Protein AF-A0A7S9HER9-F1 (afdb_monomer)

Mean predicted aligned error: 5.23 Å

Organism: NCBI:txid72407

Solvent-accessible surface area (backbone atoms only — not comparable to full-atom values): 2753 Å² total; per-residue (Å²): 135,58,72,68,57,55,52,52,53,51,54,51,51,53,58,52,58,75,71,65,51,94,83,43,65,67,55,52,49,52,53,53,53,50,51,53,51,53,52,54,56,63,76,75,110

Secondary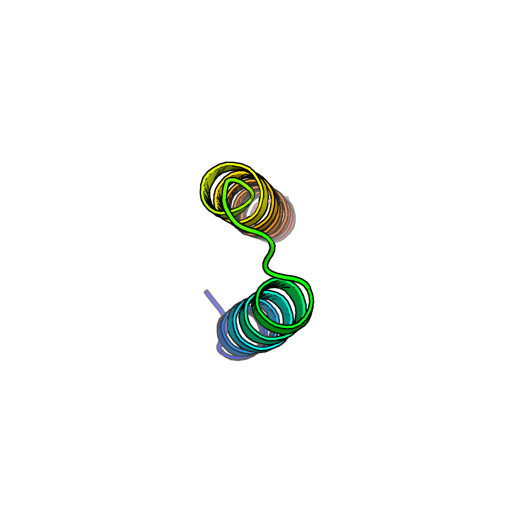 structure (DSSP, 8-state):
--HHHHHHHHHHHHHHHHT--TT-HHHHHHHHHHHHHHHHHHH--

pLDDT: mean 83.4, std 7.86, range [56.69, 91.94]

InterPro domains:
  IPR049596 YlcG-like [NF033498] (1-41)
  IPR049596 YlcG-like [PF26818] (3-41)

Structure (mmCIF, N/CA/C/O backbone):
data_AF-A0A7S9HER9-F1
#
_entry.id   AF-A0A7S9HER9-F1
#
loop_
_atom_site.group_PDB
_atom_site.id
_atom_site.type_symbol
_atom_site.label_atom_id
_atom_site.label_alt_id
_atom_site.label_comp_id
_atom_site.label_asym_id
_atom_site.label_entity_id
_atom_site.label_seq_id
_atom_site.pdbx_PDB_ins_code
_atom_site.Cartn_x
_atom_site.Cartn_y
_atom_site.Cartn_z
_atom_site.occupancy
_atom_site.B_iso_or_equiv
_atom_site.auth_seq_id
_atom_site.auth_comp_id
_atom_site.auth_asym_id
_atom_site.auth_atom_id
_atom_site.pdbx_PDB_model_num
ATOM 1 N N . MET A 1 1 ? -1.432 0.816 16.002 1.00 65.38 1 MET A N 1
ATOM 2 C CA . MET A 1 1 ? -1.112 -0.095 14.882 1.00 65.38 1 MET A CA 1
ATOM 3 C C . MET A 1 1 ? -0.958 -1.502 15.415 1.00 65.38 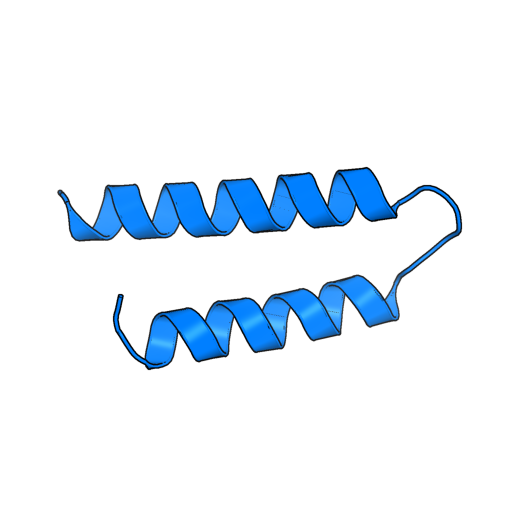1 MET A C 1
ATOM 5 O O . MET A 1 1 ? 0.0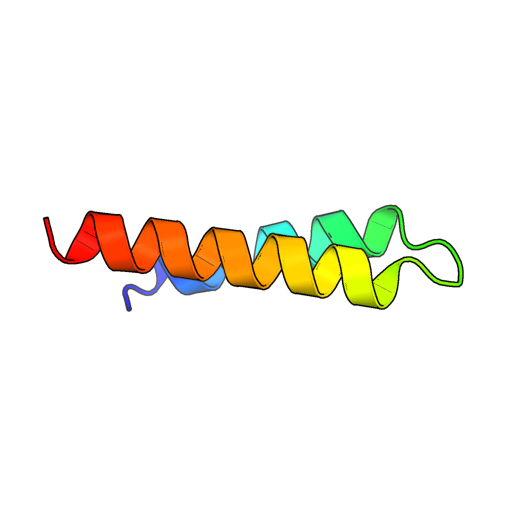33 -1.810 16.064 1.00 65.38 1 MET A O 1
ATOM 9 N N . ASN A 1 2 ? -1.981 -2.315 15.187 1.00 82.06 2 ASN A N 1
ATOM 10 C CA . ASN A 1 2 ? -2.035 -3.697 15.641 1.00 82.06 2 ASN A CA 1
ATOM 11 C C . ASN A 1 2 ? -1.027 -4.574 14.868 1.00 82.06 2 ASN A C 1
ATOM 13 O O . ASN A 1 2 ? -0.734 -4.284 13.703 1.00 82.06 2 ASN A O 1
ATOM 17 N N . HIS A 1 3 ? -0.504 -5.634 15.489 1.00 83.62 3 HIS A N 1
ATOM 18 C CA . HIS A 1 3 ? 0.486 -6.534 14.873 1.00 83.62 3 HIS A CA 1
ATOM 19 C C . HIS A 1 3 ? -0.024 -7.115 13.539 1.00 83.62 3 HIS A C 1
ATOM 21 O O . HIS A 1 3 ? 0.709 -7.171 12.552 1.00 83.62 3 HIS A O 1
ATOM 27 N N . ASP A 1 4 ? -1.320 -7.416 13.466 1.00 84.38 4 ASP A N 1
ATOM 28 C CA . ASP A 1 4 ? -1.984 -7.943 12.268 1.00 84.38 4 ASP A CA 1
ATOM 29 C C . ASP A 1 4 ? -1.951 -6.973 11.077 1.00 84.38 4 ASP A C 1
ATOM 31 O O . ASP A 1 4 ? -1.877 -7.385 9.918 1.00 84.38 4 ASP A O 1
ATOM 35 N N . VAL A 1 5 ? -1.962 -5.662 11.341 1.00 82.94 5 VAL A N 1
ATOM 36 C CA . VAL A 1 5 ? -1.874 -4.635 10.292 1.00 82.94 5 VAL A CA 1
ATOM 37 C C . VAL A 1 5 ? -0.470 -4.610 9.697 1.00 82.94 5 VAL A C 1
ATOM 39 O O . VAL A 1 5 ? -0.315 -4.485 8.482 1.00 82.94 5 VAL A O 1
ATOM 42 N N . ILE A 1 6 ? 0.555 -4.767 10.538 1.00 86.56 6 ILE A N 1
ATOM 43 C CA . ILE A 1 6 ? 1.955 -4.817 10.104 1.00 86.56 6 ILE A CA 1
ATOM 44 C C . ILE A 1 6 ? 2.194 -6.061 9.239 1.00 86.56 6 ILE A C 1
ATOM 46 O O . ILE A 1 6 ? 2.795 -5.949 8.169 1.00 86.56 6 ILE A O 1
ATOM 50 N N . GLU A 1 7 ? 1.667 -7.217 9.643 1.00 90.94 7 GLU A N 1
ATOM 51 C CA . GLU A 1 7 ? 1.758 -8.449 8.851 1.00 90.94 7 GLU A CA 1
ATOM 52 C C . GLU A 1 7 ? 0.991 -8.348 7.524 1.00 90.94 7 GLU A C 1
ATOM 54 O O . GLU A 1 7 ? 1.510 -8.734 6.477 1.00 90.94 7 GLU A O 1
ATOM 59 N N . SER A 1 8 ? -0.185 -7.713 7.511 1.00 87.12 8 SER A N 1
ATOM 60 C CA . SER A 1 8 ? -0.934 -7.464 6.272 1.00 87.12 8 SER A CA 1
ATOM 61 C C . SER A 1 8 ? -0.187 -6.540 5.295 1.00 87.12 8 SER A C 1
ATOM 63 O O . SER A 1 8 ? -0.154 -6.788 4.085 1.00 87.12 8 SER A O 1
ATOM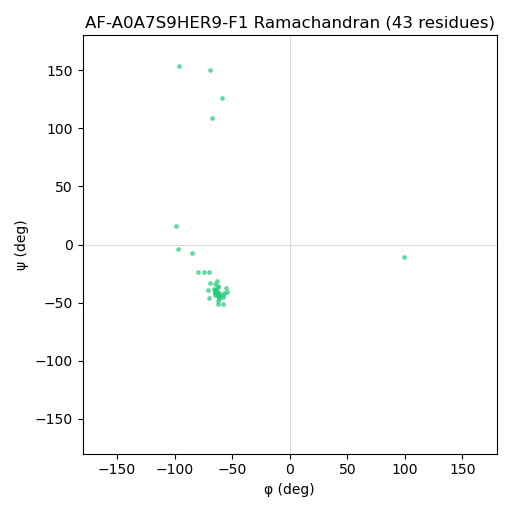 65 N N . ILE A 1 9 ? 0.470 -5.491 5.809 1.00 88.31 9 ILE A N 1
ATOM 66 C CA . ILE A 1 9 ? 1.334 -4.596 5.021 1.00 88.31 9 ILE A CA 1
ATOM 67 C C . ILE A 1 9 ? 2.520 -5.375 4.435 1.00 88.31 9 ILE A C 1
ATOM 69 O O . ILE A 1 9 ? 2.842 -5.205 3.255 1.00 88.31 9 ILE A O 1
ATOM 73 N N . ARG A 1 10 ? 3.156 -6.236 5.240 1.00 89.75 10 ARG A N 1
ATOM 74 C CA . ARG A 1 10 ? 4.306 -7.061 4.843 1.00 89.75 10 ARG A CA 1
ATOM 75 C C . ARG A 1 10 ? 3.941 -8.037 3.723 1.00 89.75 10 ARG A C 1
ATOM 77 O O . ARG A 1 10 ? 4.620 -8.042 2.694 1.00 89.75 10 ARG A O 1
ATOM 84 N N . ASP A 1 11 ? 2.865 -8.803 3.892 1.00 90.50 11 ASP A N 1
ATOM 85 C CA . ASP A 1 11 ? 2.366 -9.751 2.885 1.00 90.50 11 ASP A CA 1
ATOM 86 C C . ASP A 1 11 ? 2.039 -9.035 1.565 1.00 90.50 11 ASP A C 1
ATOM 88 O O . ASP A 1 11 ? 2.468 -9.440 0.479 1.00 90.50 11 ASP A O 1
ATOM 92 N N . ARG A 1 12 ? 1.359 -7.886 1.648 1.00 87.31 12 ARG A N 1
ATOM 93 C CA . ARG A 1 12 ? 1.005 -7.107 0.460 1.00 87.31 12 ARG A CA 1
ATOM 94 C C . ARG A 1 12 ? 2.224 -6.537 -0.256 1.00 87.31 12 ARG A C 1
ATOM 96 O O . ARG A 1 12 ? 2.261 -6.529 -1.487 1.00 87.31 12 ARG A O 1
ATOM 103 N N . TRP A 1 13 ? 3.233 -6.092 0.489 1.00 88.44 13 TRP A N 1
ATOM 104 C CA . TRP A 1 13 ? 4.490 -5.623 -0.086 1.00 88.44 13 TRP A CA 1
ATOM 105 C C . TRP A 1 13 ? 5.260 -6.741 -0.796 1.00 88.44 13 TRP A C 1
ATOM 107 O O . TRP A 1 13 ? 5.785 -6.528 -1.891 1.00 88.44 13 TRP A O 1
ATOM 117 N N . GLN A 1 14 ? 5.291 -7.948 -0.226 1.00 88.81 14 GLN A N 1
ATOM 118 C CA . GLN A 1 14 ? 5.898 -9.107 -0.882 1.00 88.81 14 GLN A CA 1
ATOM 119 C C . GLN A 1 14 ? 5.188 -9.445 -2.197 1.00 88.81 14 GLN A C 1
ATOM 121 O O . GLN A 1 14 ? 5.860 -9.613 -3.214 1.00 88.81 14 GLN A O 1
ATOM 126 N N . LYS A 1 15 ? 3.849 -9.439 -2.217 1.00 87.56 15 LYS A N 1
ATOM 127 C CA . LYS A 1 15 ? 3.057 -9.669 -3.438 1.00 87.56 15 LYS A CA 1
ATOM 128 C C . LYS A 1 15 ? 3.320 -8.625 -4.524 1.00 87.56 15 LYS A C 1
ATOM 130 O O . LYS A 1 15 ? 3.480 -8.990 -5.684 1.00 87.56 15 LYS A O 1
ATOM 135 N N . LEU A 1 16 ? 3.436 -7.345 -4.163 1.00 84.19 16 LEU A N 1
ATOM 136 C CA . LEU A 1 16 ? 3.787 -6.284 -5.118 1.00 84.19 16 LEU A CA 1
ATOM 137 C C . LEU A 1 16 ? 5.178 -6.503 -5.733 1.00 84.19 16 LEU A C 1
ATOM 139 O O . LEU A 1 16 ? 5.376 -6.277 -6.925 1.00 84.19 16 LEU A O 1
ATOM 143 N N . ARG A 1 17 ? 6.137 -7.020 -4.953 1.00 83.62 17 ARG A N 1
ATOM 144 C CA . ARG A 1 17 ? 7.486 -7.319 -5.457 1.00 83.62 17 ARG A CA 1
ATOM 145 C C . ARG A 1 17 ? 7.536 -8.498 -6.428 1.00 83.62 17 ARG A C 1
ATOM 147 O O . ARG A 1 17 ? 8.456 -8.520 -7.242 1.00 83.62 17 ARG A O 1
ATOM 154 N N . LEU A 1 18 ? 6.578 -9.427 -6.383 1.00 85.31 18 LEU A N 1
ATOM 155 C CA . LEU A 1 18 ? 6.515 -10.550 -7.330 1.00 85.31 18 LEU A CA 1
ATOM 156 C C . LEU A 1 18 ? 6.270 -10.078 -8.771 1.00 85.31 18 LEU A C 1
ATOM 158 O O . LEU A 1 18 ? 6.828 -10.646 -9.702 1.00 85.31 18 LEU A O 1
ATOM 162 N N . CYS A 1 19 ? 5.499 -9.003 -8.955 1.00 74.50 19 CYS A N 1
ATOM 163 C CA . CYS A 1 19 ? 5.150 -8.458 -10.273 1.00 74.50 19 CYS A CA 1
ATOM 164 C C . CYS A 1 19 ? 6.012 -7.253 -10.681 1.00 74.50 19 CYS A C 1
ATOM 166 O O . CYS A 1 19 ? 5.636 -6.494 -11.581 1.00 74.50 19 CYS A O 1
ATOM 168 N N . ARG A 1 20 ? 7.150 -7.030 -10.013 1.00 73.31 20 ARG A N 1
ATOM 169 C CA . ARG A 1 20 ? 7.941 -5.809 -10.187 1.00 73.31 20 ARG A CA 1
ATOM 170 C C . ARG A 1 20 ? 8.555 -5.738 -11.587 1.00 73.31 20 ARG A C 1
ATOM 172 O O . ARG A 1 20 ? 9.548 -6.398 -11.882 1.00 73.31 20 ARG A O 1
ATOM 179 N N . HIS A 1 21 ? 8.028 -4.830 -12.401 1.00 75.50 21 HIS A N 1
ATOM 180 C CA . HIS A 1 21 ? 8.633 -4.409 -13.662 1.00 75.50 21 HIS A CA 1
ATOM 181 C C . HIS A 1 21 ? 9.443 -3.121 -13.435 1.00 75.50 21 HIS A C 1
ATOM 183 O O . HIS A 1 21 ? 9.189 -2.354 -12.500 1.00 75.50 21 HIS A O 1
ATOM 189 N N . ARG A 1 22 ? 10.473 -2.860 -14.253 1.00 76.44 22 ARG A N 1
ATOM 190 C CA . ARG A 1 22 ? 11.249 -1.611 -14.129 1.00 76.44 22 ARG A CA 1
ATOM 191 C C . ARG A 1 22 ? 10.300 -0.414 -14.303 1.00 76.44 22 ARG A C 1
ATOM 193 O O . ARG A 1 22 ? 9.576 -0.350 -15.286 1.00 76.44 22 ARG A O 1
ATOM 200 N N . GLY A 1 23 ? 10.299 0.508 -13.337 1.00 78.31 23 GLY A N 1
ATOM 201 C CA . GLY A 1 23 ? 9.448 1.708 -13.344 1.00 78.31 23 GLY A CA 1
ATOM 202 C C . GLY A 1 23 ? 8.167 1.633 -12.499 1.00 78.31 23 GLY A C 1
ATOM 203 O O . GLY A 1 23 ? 7.577 2.675 -12.230 1.00 78.31 23 GLY A O 1
ATOM 204 N N . THR A 1 24 ? 7.760 0.461 -11.992 1.00 82.56 24 THR A N 1
ATOM 205 C CA . THR A 1 24 ? 6.510 0.333 -11.204 1.00 82.56 24 THR A CA 1
ATOM 206 C C . THR A 1 24 ? 6.665 0.655 -9.717 1.00 82.56 24 THR A C 1
ATOM 208 O O . THR A 1 24 ? 5.668 0.782 -9.016 1.00 82.56 24 THR A O 1
ATOM 211 N N . VAL A 1 25 ? 7.893 0.876 -9.232 1.00 82.00 25 VAL A N 1
ATOM 212 C CA . VAL A 1 25 ? 8.201 1.090 -7.801 1.00 82.00 25 VAL A CA 1
ATOM 213 C C . VAL A 1 25 ? 7.378 2.225 -7.186 1.00 82.00 25 VAL A C 1
ATOM 215 O O . VAL A 1 25 ? 6.894 2.102 -6.064 1.00 82.00 25 VAL A O 1
ATOM 218 N N . LEU A 1 26 ? 7.186 3.326 -7.919 1.00 86.19 26 LEU A N 1
ATOM 219 C CA . LEU A 1 26 ? 6.392 4.462 -7.441 1.00 86.19 26 LEU A CA 1
ATOM 220 C C . LEU A 1 26 ? 4.89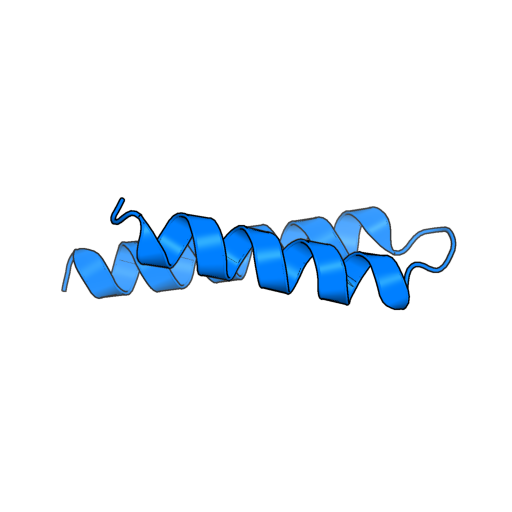7 4.126 -7.348 1.00 86.19 26 LEU A C 1
ATOM 222 O O . LEU A 1 26 ? 4.203 4.630 -6.464 1.00 86.19 26 LEU A O 1
ATOM 226 N N . VAL A 1 27 ? 4.401 3.265 -8.240 1.00 86.88 27 VAL A N 1
ATOM 227 C CA . VAL A 1 27 ? 3.016 2.779 -8.219 1.00 86.88 27 VAL A CA 1
ATOM 228 C C . VAL A 1 27 ? 2.816 1.846 -7.027 1.00 86.88 27 VAL A C 1
ATOM 230 O O . VAL A 1 27 ? 1.885 2.060 -6.252 1.00 86.88 27 VAL A O 1
ATOM 233 N N . ASP A 1 28 ? 3.738 0.906 -6.809 1.00 85.31 28 ASP A N 1
ATOM 234 C CA . ASP A 1 28 ? 3.722 -0.011 -5.662 1.00 85.31 28 ASP A CA 1
ATOM 235 C C . ASP A 1 28 ? 3.711 0.768 -4.337 1.00 85.31 28 ASP A C 1
ATOM 237 O O . ASP A 1 28 ? 2.924 0.478 -3.432 1.00 85.31 28 ASP A O 1
ATOM 241 N N . TYR A 1 29 ? 4.508 1.841 -4.252 1.00 88.00 29 TYR A N 1
ATOM 242 C CA . TYR A 1 29 ? 4.526 2.737 -3.094 1.00 88.00 29 TYR A CA 1
ATOM 243 C C . TYR A 1 29 ? 3.205 3.494 -2.897 1.00 88.00 29 TYR A C 1
ATOM 245 O O . TYR A 1 29 ? 2.732 3.626 -1.767 1.00 88.00 29 TYR A O 1
ATOM 253 N N . ARG A 1 30 ? 2.577 3.992 -3.974 1.00 90.69 30 ARG A N 1
ATOM 254 C CA . ARG A 1 30 ? 1.270 4.676 -3.892 1.00 90.69 30 ARG A CA 1
ATOM 255 C C . ARG A 1 30 ? 0.162 3.724 -3.445 1.00 90.69 30 ARG A C 1
ATOM 257 O O . ARG A 1 30 ? -0.682 4.134 -2.649 1.00 90.69 30 ARG A O 1
ATOM 264 N N . ILE A 1 31 ? 0.177 2.473 -3.910 1.00 88.69 31 ILE A N 1
ATOM 265 C CA . ILE A 1 31 ? -0.763 1.430 -3.475 1.00 88.69 31 ILE A CA 1
ATOM 266 C C . ILE A 1 31 ? -0.585 1.156 -1.980 1.00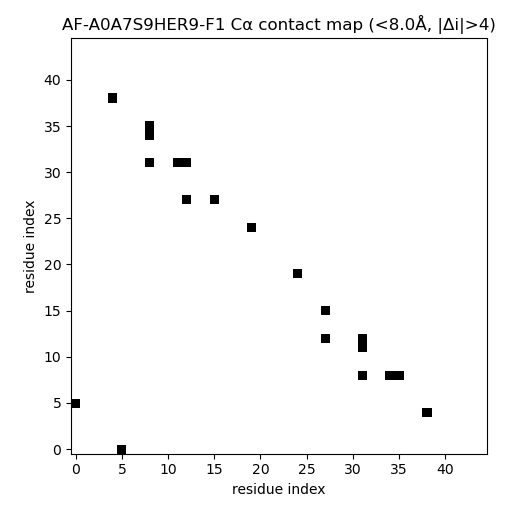 88.69 31 ILE A C 1
ATOM 268 O O . ILE A 1 31 ? -1.564 1.192 -1.234 1.00 88.69 31 ILE A O 1
ATOM 272 N N . LEU A 1 32 ? 0.658 0.958 -1.527 1.00 89.56 32 LEU A N 1
ATOM 273 C CA . LEU A 1 32 ? 0.960 0.703 -0.118 1.00 89.56 32 LEU A CA 1
ATOM 274 C C . LEU A 1 32 ? 0.545 1.881 0.777 1.00 89.56 32 LEU A C 1
ATOM 276 O O . LEU A 1 32 ? -0.087 1.691 1.813 1.00 89.56 32 LEU A O 1
ATOM 280 N N . ARG A 1 33 ? 0.822 3.117 0.347 1.00 91.19 33 ARG A N 1
ATOM 281 C CA . ARG A 1 33 ? 0.430 4.329 1.079 1.00 91.19 33 ARG A CA 1
ATOM 282 C C . ARG A 1 33 ? -1.089 4.484 1.185 1.00 91.19 33 ARG A C 1
ATOM 284 O O . ARG A 1 33 ? -1.582 4.875 2.239 1.00 91.19 33 ARG A O 1
ATOM 291 N N . ASN A 1 34 ? -1.832 4.188 0.117 1.00 91.94 34 ASN A N 1
ATOM 292 C CA . ASN A 1 34 ? -3.298 4.199 0.160 1.00 91.94 34 ASN A CA 1
ATOM 293 C C . ASN A 1 34 ? -3.847 3.121 1.095 1.00 91.94 34 ASN A C 1
ATOM 295 O O . ASN A 1 34 ? -4.768 3.393 1.858 1.00 91.94 34 ASN A O 1
ATOM 299 N N . PHE A 1 35 ? -3.254 1.928 1.072 1.00 88.12 35 PHE A N 1
ATOM 300 C CA . PHE A 1 35 ? -3.628 0.838 1.966 1.00 88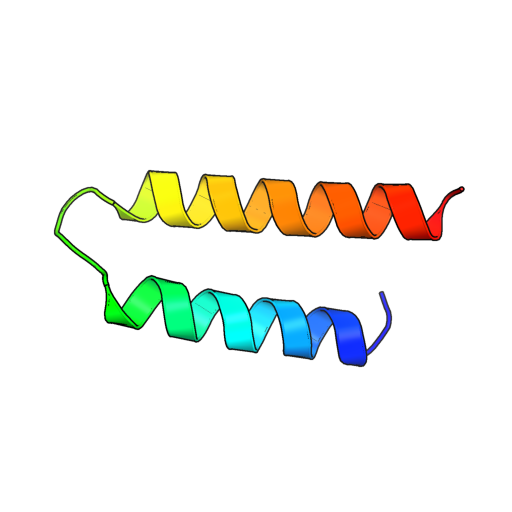.12 35 PHE A CA 1
ATOM 301 C C . PHE A 1 35 ? -3.493 1.247 3.438 1.00 88.12 35 PHE A C 1
ATOM 303 O O . PHE A 1 35 ? -4.464 1.161 4.185 1.00 88.12 35 PHE A O 1
ATOM 310 N N . VAL A 1 36 ? -2.336 1.794 3.829 1.00 88.50 36 VAL A N 1
ATOM 311 C CA . VAL A 1 36 ? -2.106 2.302 5.193 1.00 88.50 36 VAL A CA 1
ATOM 312 C C . VAL A 1 36 ? -3.115 3.389 5.565 1.00 88.50 36 VAL A C 1
ATOM 314 O O . VAL A 1 36 ? -3.678 3.349 6.656 1.00 88.50 36 VAL A O 1
ATOM 317 N N . ARG A 1 37 ? -3.394 4.329 4.651 1.00 90.12 37 ARG A N 1
ATOM 318 C CA . ARG A 1 37 ? -4.357 5.411 4.892 1.00 90.12 37 ARG A CA 1
ATOM 319 C C . ARG A 1 37 ? -5.768 4.880 5.163 1.00 90.12 37 ARG A C 1
ATOM 321 O O . ARG A 1 37 ? -6.396 5.328 6.112 1.00 90.12 37 ARG A O 1
ATOM 328 N N . ILE A 1 38 ? -6.252 3.923 4.368 1.00 89.12 38 ILE A N 1
ATOM 329 C CA . ILE A 1 38 ? -7.578 3.312 4.562 1.00 89.12 38 ILE A CA 1
ATOM 330 C C . ILE A 1 38 ? -7.649 2.5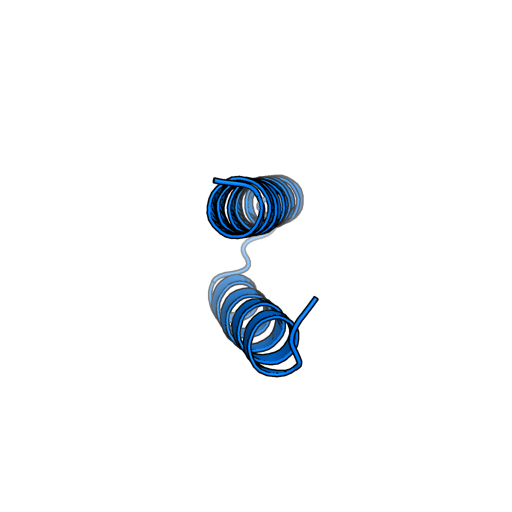94 5.913 1.00 89.12 38 ILE A C 1
ATOM 332 O O . ILE A 1 38 ? -8.639 2.745 6.623 1.00 89.12 38 ILE A O 1
ATOM 336 N N . TYR A 1 39 ? -6.608 1.843 6.283 1.00 85.12 39 TYR A N 1
ATOM 337 C CA . TYR A 1 39 ? -6.560 1.162 7.579 1.00 85.12 39 TYR A CA 1
ATOM 338 C C . TYR A 1 39 ? -6.608 2.145 8.749 1.00 85.12 39 TYR A C 1
ATOM 340 O O . TYR A 1 39 ? -7.403 1.949 9.660 1.00 85.12 39 TYR A O 1
ATOM 348 N N . GLN A 1 40 ? -5.827 3.225 8.692 1.00 83.50 40 GLN A N 1
ATOM 349 C CA . GLN A 1 40 ? -5.845 4.267 9.721 1.00 83.50 40 GLN A CA 1
ATOM 350 C C . GLN A 1 40 ? -7.218 4.935 9.830 1.00 83.50 40 GLN A C 1
ATOM 352 O O . GLN A 1 40 ? -7.725 5.093 10.932 1.00 83.50 40 GLN A O 1
ATOM 357 N N . THR A 1 41 ? -7.854 5.270 8.701 1.00 85.81 41 THR A N 1
ATOM 358 C CA . THR A 1 41 ? -9.202 5.860 8.704 1.00 85.81 41 THR A CA 1
ATOM 359 C C . THR A 1 41 ? -10.251 4.916 9.297 1.00 85.81 41 THR A C 1
ATOM 361 O O . THR A 1 41 ? -11.154 5.386 9.982 1.00 85.81 41 THR A O 1
ATOM 364 N N . ARG A 1 42 ? -10.132 3.600 9.073 1.00 76.38 42 ARG A N 1
ATOM 365 C CA . ARG A 1 42 ? -11.033 2.588 9.653 1.00 76.38 42 ARG A CA 1
ATOM 366 C C . ARG A 1 42 ? -10.798 2.323 11.141 1.00 76.38 42 ARG A C 1
ATOM 368 O O . ARG A 1 42 ? -11.706 1.830 11.787 1.00 76.38 42 ARG A O 1
ATOM 375 N N . GLU A 1 43 ? -9.603 2.589 11.661 1.00 69.75 43 GLU A N 1
ATOM 376 C CA . GLU A 1 43 ? -9.290 2.459 13.094 1.00 69.75 43 GLU A CA 1
ATOM 377 C C . GLU A 1 43 ? -9.804 3.671 13.896 1.00 69.75 43 GLU A C 1
ATOM 379 O O . GLU A 1 43 ? -10.039 3.563 15.094 1.00 69.75 43 GLU A O 1
ATOM 384 N N . THR A 1 44 ? -9.996 4.820 13.239 1.00 61.84 44 THR A N 1
ATOM 385 C CA . THR A 1 44 ? -10.454 6.080 13.856 1.00 61.84 44 THR A CA 1
ATOM 386 C C . THR A 1 44 ? -11.958 6.361 13.747 1.00 61.84 44 THR A C 1
ATOM 388 O O . THR A 1 44 ? -12.397 7.394 14.250 1.00 61.84 44 THR A O 1
ATOM 391 N N . ALA A 1 45 ? -12.726 5.513 13.058 1.00 56.69 45 ALA A N 1
ATOM 392 C CA . ALA A 1 45 ? -14.175 5.647 12.859 1.00 56.69 45 ALA A CA 1
ATOM 393 C C . ALA A 1 45 ? -14.926 4.586 13.667 1.00 56.69 45 ALA A C 1
ATOM 395 O O . ALA A 1 45 ? -15.982 4.935 14.236 1.00 56.69 45 ALA A O 1
#

Sequence (45 aa):
MNHDVIESIRDRWQKLRLCRHRGTVLVDYRILRNFVRI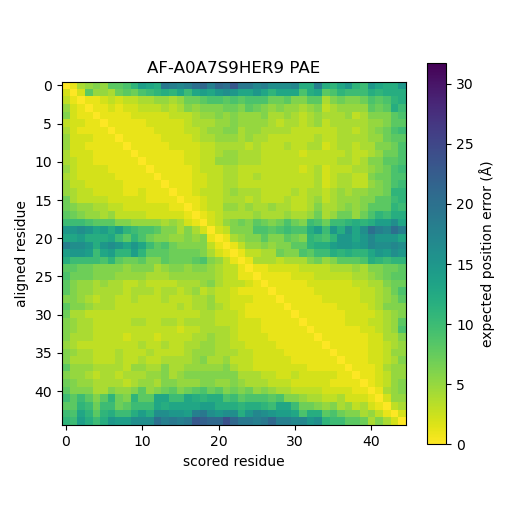YQTRETA

Foldseek 3Di:
DDPVLVVVLVVLLVVCVVPDDPPCVVVSVVVSVVSVVVVVVVVVD

Radius of gyration: 11.65 Å; Cα contacts (8 Å, |Δi|>4): 10; chains: 1; bounding box: 25×17×30 Å